Protein AF-X0WBF2-F1 (afdb_monomer_lite)

Sequence (104 aa):
MLLLEQELNIPVASGQRSLIEVFRDAVADRLPASEMPIRFVVTGTDASGHHCELAALSGIEELPGAAPESIFEFIPRKCERTDDFTAVLLVPTGIGAEIGGHAG

Foldseek 3Di:
DDKDKDKDFQADDPDPDDVLVSVVVRVVVPDPPQKAWDDKDFPDQDPRHTTMMTMIDGPCVPPPPDPPDHPSDDDDDPDDPPVDDDDDDDDQPDDPRDDPPDDD

Radius of gyration: 18.08 Å; chains: 1; bounding box: 43×47×40 Å

Structure (mmCIF, N/CA/C/O backbone):
data_AF-X0WBF2-F1
#
_entry.id   AF-X0WBF2-F1
#
loop_
_atom_site.group_PDB
_atom_site.id
_atom_site.type_symbol
_atom_site.label_atom_id
_atom_site.label_alt_id
_atom_site.label_comp_id
_atom_site.label_asym_id
_atom_site.label_entity_id
_atom_site.label_seq_id
_atom_site.pdbx_PDB_ins_code
_atom_site.Cartn_x
_atom_site.Cartn_y
_atom_site.Cartn_z
_atom_site.occupancy
_atom_site.B_iso_or_equiv
_atom_site.auth_seq_id
_atom_site.auth_comp_id
_atom_site.auth_asym_id
_atom_site.auth_atom_id
_atom_site.pdbx_PDB_model_num
ATOM 1 N N . MET A 1 1 ? 18.247 -9.242 -10.477 1.00 75.81 1 MET A N 1
ATOM 2 C CA . MET A 1 1 ? 16.992 -8.911 -9.773 1.00 75.81 1 MET A CA 1
ATOM 3 C C . MET A 1 1 ? 17.000 -9.522 -8.377 1.00 75.81 1 MET A C 1
ATOM 5 O O . MET A 1 1 ? 17.208 -10.727 -8.273 1.00 75.81 1 MET A O 1
ATOM 9 N N . LEU A 1 2 ? 16.823 -8.718 -7.327 1.00 84.94 2 LEU A N 1
ATOM 10 C CA . LEU A 1 2 ? 16.750 -9.181 -5.932 1.00 84.94 2 LEU A CA 1
ATOM 11 C C . LEU A 1 2 ? 15.490 -8.625 -5.260 1.00 84.94 2 LEU A C 1
ATOM 13 O O . LEU A 1 2 ? 15.045 -7.532 -5.605 1.00 84.94 2 LEU A O 1
ATOM 17 N N . LEU A 1 3 ? 14.941 -9.384 -4.310 1.00 88.00 3 LEU A N 1
ATOM 18 C CA . LEU A 1 3 ? 13.867 -8.939 -3.425 1.00 88.00 3 LEU A CA 1
ATOM 19 C C . LEU A 1 3 ? 14.476 -8.467 -2.104 1.00 88.00 3 LEU A C 1
ATOM 21 O O . LEU A 1 3 ? 15.260 -9.193 -1.492 1.00 88.00 3 LEU A O 1
ATOM 25 N N . LEU A 1 4 ? 14.109 -7.264 -1.681 1.00 90.12 4 LEU A N 1
ATOM 26 C CA . LEU A 1 4 ? 14.525 -6.647 -0.429 1.00 90.12 4 LEU A CA 1
ATOM 27 C C . LEU A 1 4 ? 13.290 -6.397 0.429 1.00 90.12 4 LEU A C 1
ATOM 29 O O . LEU A 1 4 ? 12.280 -5.921 -0.082 1.00 90.12 4 LEU A O 1
ATOM 33 N N . GLU A 1 5 ? 13.380 -6.689 1.723 1.00 92.88 5 GLU A N 1
ATOM 34 C CA . GLU A 1 5 ? 12.313 -6.427 2.690 1.00 92.88 5 GLU A CA 1
ATOM 35 C C . GLU A 1 5 ? 12.813 -5.476 3.777 1.00 92.88 5 GLU A C 1
ATOM 37 O O . GLU A 1 5 ? 13.955 -5.581 4.232 1.00 92.88 5 GLU A O 1
ATOM 42 N N . GLN A 1 6 ? 11.973 -4.514 4.153 1.00 92.19 6 GLN A N 1
ATOM 43 C CA . GLN A 1 6 ? 12.306 -3.453 5.099 1.00 92.19 6 GLN A CA 1
ATOM 44 C C . GLN A 1 6 ? 11.112 -3.136 6.001 1.00 92.19 6 GLN A C 1
ATOM 46 O O . GLN A 1 6 ? 9.973 -3.061 5.538 1.00 92.19 6 GLN A O 1
ATOM 51 N N . GLU A 1 7 ? 11.386 -2.883 7.277 1.00 94.50 7 GLU A N 1
ATOM 52 C CA . GLU A 1 7 ? 10.401 -2.373 8.232 1.00 94.50 7 GLU A CA 1
ATOM 53 C C . GLU A 1 7 ? 10.476 -0.846 8.307 1.00 94.50 7 GLU A C 1
ATOM 55 O O . GLU A 1 7 ? 11.554 -0.255 8.409 1.00 94.50 7 GLU A O 1
ATOM 60 N N . LEU A 1 8 ? 9.315 -0.197 8.263 1.00 93.19 8 LEU A N 1
ATOM 61 C CA . LEU A 1 8 ? 9.165 1.249 8.220 1.00 93.19 8 LEU A CA 1
ATOM 62 C C . LEU A 1 8 ? 8.156 1.705 9.268 1.00 93.19 8 LEU A C 1
ATOM 64 O O . LEU A 1 8 ? 7.039 1.203 9.321 1.00 93.19 8 LEU A O 1
ATOM 68 N N . ASN A 1 9 ? 8.507 2.751 10.012 1.00 94.19 9 ASN A N 1
ATOM 69 C CA . ASN A 1 9 ? 7.552 3.470 10.849 1.00 94.19 9 ASN A CA 1
ATOM 70 C C . ASN A 1 9 ? 7.180 4.793 10.182 1.00 94.19 9 ASN A C 1
ATOM 72 O O . ASN A 1 9 ? 8.044 5.636 9.904 1.00 94.19 9 ASN A O 1
ATOM 76 N N . ILE A 1 10 ? 5.891 4.961 9.893 1.00 93.75 10 ILE A N 1
ATOM 77 C CA . ILE A 1 10 ? 5.343 6.153 9.244 1.00 93.75 10 ILE A CA 1
ATOM 78 C C . ILE A 1 10 ? 4.429 6.861 10.248 1.00 93.75 10 ILE A C 1
ATOM 80 O O . ILE A 1 10 ? 3.433 6.273 10.669 1.00 93.75 10 ILE A O 1
ATOM 84 N N . PRO A 1 11 ? 4.729 8.110 10.646 1.00 91.62 11 PRO A N 1
ATOM 85 C CA . PRO A 1 11 ? 3.869 8.861 11.553 1.00 91.62 11 PRO A CA 1
ATOM 86 C C . PRO A 1 11 ? 2.441 8.983 11.015 1.00 91.62 11 PRO A C 1
ATOM 88 O O . PRO A 1 11 ? 2.237 9.118 9.807 1.00 91.62 11 PRO A O 1
ATOM 91 N N . VAL A 1 12 ? 1.450 8.991 11.910 1.00 86.44 12 VAL A N 1
ATOM 92 C CA . VAL A 1 12 ? 0.059 9.246 11.511 1.00 86.44 12 VAL A CA 1
ATOM 93 C C . VAL A 1 12 ? -0.026 10.649 10.913 1.00 86.44 12 VAL A C 1
ATOM 95 O O . VAL A 1 12 ? 0.352 11.633 11.554 1.00 86.44 12 VAL A O 1
ATOM 98 N N . ALA A 1 13 ? -0.515 10.747 9.677 1.00 79.69 13 ALA A N 1
ATOM 99 C CA . ALA A 1 13 ? -0.670 12.034 9.018 1.00 79.69 13 ALA A CA 1
ATOM 100 C C . ALA A 1 13 ? -1.663 12.921 9.781 1.00 79.69 13 ALA A C 1
ATOM 102 O O . ALA A 1 13 ? -2.759 12.492 10.143 1.00 79.69 13 ALA A O 1
ATOM 103 N N . SER A 1 14 ? -1.293 14.182 9.999 1.00 69.00 14 SER A N 1
ATOM 104 C CA . SER A 1 14 ? -2.195 15.189 10.547 1.00 69.00 14 SER A CA 1
ATOM 105 C C . SER A 1 14 ? -2.956 15.886 9.411 1.00 69.00 14 SER A C 1
ATOM 107 O O . SER A 1 14 ? -2.366 16.448 8.488 1.00 69.00 14 SER A O 1
ATOM 109 N N . GLY A 1 15 ? -4.291 15.850 9.466 1.00 73.88 15 GLY A N 1
ATOM 110 C CA . GLY A 1 15 ? -5.174 16.536 8.513 1.00 73.88 15 GLY A CA 1
ATOM 111 C C . GLY A 1 15 ? -5.846 15.628 7.474 1.00 73.88 15 GLY A C 1
ATOM 112 O O . GLY A 1 15 ? -5.794 14.407 7.555 1.00 73.88 15 GLY A O 1
ATOM 113 N N . GLN A 1 16 ? -6.527 16.243 6.501 1.00 74.00 16 GLN A N 1
ATOM 114 C CA . GLN A 1 16 ? -7.303 15.552 5.459 1.00 74.00 16 GLN A CA 1
ATOM 115 C C . GLN A 1 16 ? -6.435 15.215 4.234 1.00 74.00 16 GLN A C 1
ATOM 117 O O . GLN A 1 16 ? -6.657 15.749 3.150 1.00 74.00 16 GLN A O 1
ATOM 122 N N . ARG A 1 17 ? -5.413 14.369 4.397 1.00 81.31 17 ARG A N 1
ATOM 123 C CA . ARG A 1 17 ? -4.661 13.813 3.256 1.00 81.31 17 ARG A CA 1
ATOM 124 C C . ARG A 1 17 ? -5.026 12.355 3.028 1.00 81.31 17 ARG A C 1
ATOM 126 O O . ARG A 1 17 ? -5.364 11.644 3.972 1.00 81.31 17 ARG A O 1
ATOM 133 N N . SER A 1 18 ? -4.942 11.915 1.776 1.00 88.06 18 SER A N 1
ATOM 134 C CA . SER A 1 18 ? -5.128 10.507 1.443 1.00 88.06 18 SER A CA 1
ATOM 135 C C . SER A 1 18 ? -3.982 9.677 2.021 1.00 88.06 18 SER A C 1
ATOM 137 O O . SER A 1 18 ? -2.813 10.008 1.823 1.00 88.06 18 SER A O 1
ATOM 139 N N . LEU A 1 19 ? -4.299 8.579 2.712 1.00 89.38 19 LEU A N 1
ATOM 140 C CA . LEU A 1 19 ? -3.283 7.689 3.286 1.00 89.38 19 LEU A CA 1
ATOM 141 C C . LEU A 1 19 ? -2.354 7.110 2.211 1.00 89.38 19 LEU A C 1
ATOM 143 O O . LEU A 1 19 ? -1.161 6.969 2.456 1.00 89.38 19 LEU A O 1
ATOM 147 N N . ILE A 1 20 ? -2.872 6.834 1.008 1.00 90.50 20 ILE A N 1
ATOM 148 C CA . ILE A 1 20 ? -2.055 6.284 -0.082 1.00 90.50 20 ILE A CA 1
ATOM 149 C C . ILE A 1 20 ? -0.967 7.266 -0.531 1.00 90.50 20 ILE A C 1
ATOM 151 O O . ILE A 1 20 ? 0.147 6.850 -0.830 1.00 90.50 20 ILE A O 1
ATOM 155 N N . GLU A 1 21 ? -1.261 8.570 -0.516 1.00 90.56 21 GLU A N 1
ATOM 156 C CA . GLU A 1 21 ? -0.294 9.618 -0.854 1.00 90.56 21 GLU A CA 1
ATOM 157 C C . GLU A 1 21 ? 0.757 9.752 0.246 1.00 90.56 21 GLU A C 1
ATOM 159 O O . GLU A 1 21 ? 1.945 9.808 -0.046 1.00 90.56 21 GLU A O 1
ATOM 164 N N . VAL A 1 22 ? 0.328 9.720 1.512 1.00 92.81 22 VAL A N 1
ATOM 165 C CA . VAL A 1 22 ? 1.232 9.751 2.671 1.00 92.81 22 VAL A CA 1
ATOM 166 C C . VAL A 1 22 ? 2.222 8.587 2.621 1.00 92.81 22 VAL A C 1
ATOM 168 O O . VAL A 1 22 ? 3.417 8.789 2.823 1.00 92.81 22 VAL A O 1
ATOM 171 N N . PHE A 1 23 ? 1.744 7.373 2.337 1.00 93.38 23 PHE A N 1
ATOM 172 C CA . PHE A 1 23 ? 2.606 6.197 2.240 1.00 93.38 23 PHE A CA 1
ATOM 173 C C . PHE A 1 23 ? 3.521 6.250 1.023 1.00 93.38 23 PHE A C 1
ATOM 175 O O . PHE A 1 23 ? 4.703 5.939 1.153 1.00 93.38 23 PHE A O 1
ATOM 182 N N . ARG A 1 24 ? 3.014 6.699 -0.131 1.00 92.88 24 ARG A N 1
ATOM 183 C CA . ARG A 1 24 ? 3.824 6.888 -1.338 1.00 92.88 24 ARG A CA 1
ATOM 184 C C . ARG A 1 24 ? 5.010 7.804 -1.069 1.00 92.88 24 ARG A C 1
ATOM 186 O O . ARG A 1 24 ? 6.136 7.430 -1.374 1.00 92.88 24 ARG A O 1
ATOM 193 N N . ASP A 1 25 ? 4.752 8.972 -0.490 1.00 91.69 25 ASP A N 1
ATOM 194 C CA . ASP A 1 25 ? 5.782 9.976 -0.233 1.00 91.69 25 ASP A CA 1
ATOM 195 C C . ASP A 1 25 ? 6.797 9.438 0.798 1.00 91.69 25 ASP A C 1
ATOM 197 O O . ASP A 1 25 ? 8.005 9.480 0.577 1.00 91.69 25 ASP A O 1
ATOM 201 N N . ALA A 1 26 ? 6.314 8.799 1.870 1.00 93.00 26 ALA A N 1
ATOM 202 C CA . ALA A 1 26 ? 7.163 8.199 2.900 1.00 93.00 26 ALA A CA 1
ATOM 203 C C . ALA A 1 26 ? 8.030 7.023 2.408 1.00 93.00 26 ALA A C 1
ATOM 205 O O . ALA A 1 26 ? 9.077 6.749 3.005 1.00 93.00 26 ALA A O 1
ATOM 206 N N . VAL A 1 27 ? 7.587 6.300 1.376 1.00 93.38 27 VAL A N 1
ATOM 207 C CA . VAL A 1 27 ? 8.369 5.245 0.716 1.00 93.38 27 VAL A CA 1
ATOM 208 C C . VAL A 1 27 ? 9.345 5.848 -0.290 1.00 93.38 27 VAL A C 1
ATOM 210 O O . VAL A 1 27 ? 10.499 5.430 -0.312 1.00 93.38 27 VAL A O 1
ATOM 213 N N . ALA A 1 28 ? 8.935 6.856 -1.062 1.00 90.50 28 ALA A N 1
ATOM 214 C CA . ALA A 1 28 ? 9.803 7.548 -2.015 1.00 90.50 28 ALA A CA 1
ATOM 215 C C . ALA A 1 28 ? 11.018 8.205 -1.336 1.00 90.50 28 ALA A C 1
ATOM 217 O O . ALA A 1 28 ? 12.111 8.189 -1.892 1.00 90.50 28 ALA A O 1
ATOM 218 N N . ASP A 1 29 ? 10.853 8.708 -0.109 1.00 90.38 29 ASP A N 1
ATOM 219 C CA . ASP A 1 29 ? 11.948 9.278 0.687 1.00 90.38 29 ASP A CA 1
ATOM 220 C C . ASP A 1 29 ? 12.980 8.236 1.160 1.00 90.38 29 ASP A C 1
ATOM 222 O O . ASP A 1 29 ? 14.090 8.591 1.559 1.00 90.38 29 ASP A O 1
ATOM 226 N N . ARG A 1 30 ? 12.619 6.947 1.166 1.00 89.44 30 ARG A N 1
ATOM 227 C CA . ARG A 1 30 ? 13.447 5.860 1.716 1.00 89.44 30 ARG A CA 1
ATOM 228 C C . ARG A 1 30 ? 14.019 4.934 0.657 1.00 89.44 30 ARG A C 1
ATOM 230 O O . ARG A 1 30 ? 15.089 4.368 0.871 1.00 89.44 30 ARG A O 1
ATOM 237 N N . LEU A 1 31 ? 13.304 4.760 -0.448 1.00 88.12 31 LEU A N 1
ATOM 238 C CA . LEU A 1 31 ? 13.671 3.823 -1.494 1.00 88.12 31 LEU A CA 1
ATOM 239 C C . LEU A 1 31 ? 14.545 4.510 -2.555 1.00 88.12 31 LEU A C 1
ATOM 241 O O . LEU A 1 31 ? 14.161 5.563 -3.069 1.00 88.12 31 LEU A O 1
ATOM 245 N N . PRO A 1 32 ? 15.705 3.938 -2.924 1.00 86.69 32 PRO A N 1
ATOM 246 C CA . PRO A 1 32 ? 16.482 4.425 -4.056 1.00 86.69 32 PRO A CA 1
ATOM 247 C C . PRO A 1 32 ? 15.663 4.403 -5.351 1.00 86.69 32 PRO A C 1
ATOM 249 O O . PRO A 1 32 ? 14.858 3.504 -5.566 1.00 86.69 32 PRO A O 1
ATOM 252 N N . ALA A 1 33 ? 15.939 5.326 -6.275 1.00 80.94 33 ALA A N 1
ATOM 253 C CA . ALA A 1 33 ? 15.263 5.359 -7.579 1.00 80.94 33 ALA A CA 1
ATOM 254 C C . ALA A 1 33 ? 15.495 4.095 -8.438 1.00 80.94 33 ALA A C 1
ATOM 256 O O . ALA A 1 33 ? 14.731 3.835 -9.363 1.00 80.94 33 ALA A O 1
ATOM 257 N N . SER A 1 34 ? 16.539 3.319 -8.133 1.00 83.44 34 SER A N 1
ATOM 258 C CA . SER A 1 34 ? 16.867 2.034 -8.767 1.00 83.44 34 SER A CA 1
ATOM 259 C C . SER A 1 34 ? 16.052 0.850 -8.222 1.00 83.44 34 SER A C 1
ATOM 261 O O . SER A 1 34 ? 16.211 -0.286 -8.680 1.00 83.44 34 SER A O 1
ATOM 263 N N . GLU A 1 35 ? 15.225 1.085 -7.201 1.00 87.88 35 GLU A N 1
ATOM 264 C CA . GLU A 1 35 ? 14.387 0.090 -6.540 1.00 87.88 35 GLU A CA 1
ATOM 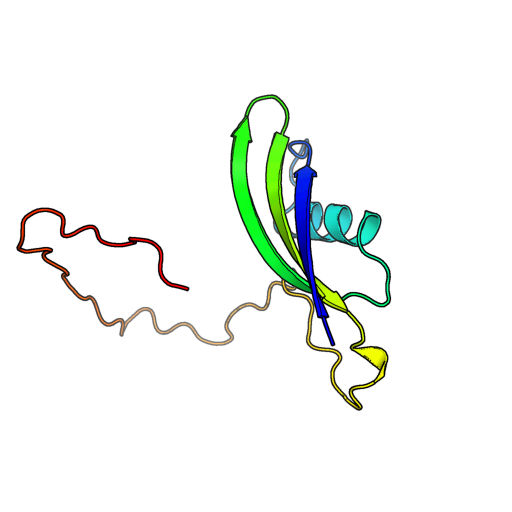265 C C . GLU A 1 35 ? 12.906 0.419 -6.730 1.00 87.88 35 GLU A C 1
ATOM 267 O O . GLU A 1 35 ? 12.495 1.578 -6.745 1.00 87.88 35 GLU A O 1
ATOM 272 N N . MET A 1 36 ? 12.080 -0.617 -6.854 1.00 88.06 36 MET A N 1
ATOM 273 C CA . MET A 1 36 ? 10.643 -0.462 -7.063 1.00 88.06 36 MET A CA 1
ATOM 274 C C . MET A 1 36 ? 9.857 -1.165 -5.967 1.00 88.06 36 MET A C 1
ATOM 276 O O . MET A 1 36 ? 10.064 -2.362 -5.751 1.00 88.06 36 MET A O 1
ATOM 280 N N . PRO A 1 37 ? 8.918 -0.476 -5.307 1.00 91.75 37 PRO A N 1
ATOM 281 C CA . PRO A 1 37 ? 8.067 -1.101 -4.311 1.00 91.75 37 PRO A CA 1
ATOM 282 C C . PRO A 1 37 ? 7.096 -2.072 -4.996 1.00 91.75 37 PRO A C 1
ATOM 284 O O . PRO A 1 37 ? 6.425 -1.705 -5.959 1.00 91.75 37 PRO A O 1
ATOM 287 N N . ILE A 1 38 ? 7.004 -3.302 -4.490 1.00 91.38 38 ILE A N 1
ATOM 288 C CA . ILE A 1 38 ? 6.105 -4.341 -5.024 1.00 91.38 38 ILE A CA 1
ATOM 289 C C . ILE A 1 38 ? 5.080 -4.840 -3.999 1.00 91.38 38 ILE A C 1
ATOM 291 O O . ILE A 1 38 ? 4.061 -5.412 -4.379 1.00 91.38 38 ILE A O 1
ATOM 295 N N . ARG A 1 39 ? 5.322 -4.614 -2.702 1.00 93.19 39 ARG A N 1
ATOM 296 C CA . ARG A 1 39 ? 4.379 -4.918 -1.619 1.00 93.19 39 ARG A CA 1
ATOM 297 C C . ARG A 1 39 ? 4.539 -3.893 -0.511 1.00 93.19 39 ARG A C 1
ATOM 299 O O . ARG A 1 39 ? 5.656 -3.618 -0.093 1.00 93.19 39 ARG A O 1
ATOM 306 N N . PHE A 1 40 ? 3.423 -3.388 -0.008 1.00 95.06 40 PHE A N 1
ATOM 307 C CA . PHE A 1 40 ? 3.381 -2.535 1.171 1.00 95.06 40 PHE A CA 1
ATOM 308 C C . PHE A 1 40 ? 2.268 -3.025 2.091 1.00 95.06 40 PHE A C 1
ATOM 310 O O . PHE A 1 40 ? 1.147 -3.255 1.637 1.00 95.06 40 PHE A O 1
ATOM 317 N N . VAL A 1 41 ? 2.578 -3.209 3.371 1.00 95.56 41 VAL A N 1
ATOM 318 C CA . VAL A 1 41 ? 1.636 -3.715 4.374 1.00 95.56 41 VAL A CA 1
ATOM 319 C C . VAL A 1 41 ? 1.708 -2.829 5.601 1.00 95.56 41 VAL A C 1
ATOM 321 O O . VAL A 1 41 ? 2.797 -2.561 6.085 1.00 95.56 41 VAL A O 1
ATOM 324 N N . VAL A 1 42 ? 0.557 -2.417 6.131 1.00 95.12 42 VAL A N 1
ATOM 325 C CA . VAL A 1 42 ? 0.462 -1.852 7.483 1.00 95.12 42 VAL A CA 1
ATOM 326 C C . VAL A 1 42 ? 0.161 -3.007 8.433 1.00 95.12 42 VAL A C 1
ATOM 328 O O . VAL A 1 42 ? -0.920 -3.589 8.371 1.00 95.12 42 VAL A O 1
ATOM 331 N N . THR A 1 43 ? 1.120 -3.366 9.278 1.00 95.19 43 THR A N 1
ATOM 332 C CA . THR A 1 43 ? 1.021 -4.500 10.212 1.00 95.19 43 THR A CA 1
ATOM 333 C C . THR A 1 43 ? 0.427 -4.095 11.557 1.00 95.19 43 THR A C 1
ATOM 335 O O . THR A 1 43 ? -0.134 -4.925 12.270 1.00 95.19 43 THR A O 1
ATOM 338 N N . GLY A 1 44 ? 0.488 -2.806 11.893 1.00 94.31 44 GLY A N 1
ATOM 339 C CA . GLY A 1 44 ? -0.085 -2.263 13.117 1.00 94.31 44 GLY A CA 1
ATOM 340 C C . GLY A 1 44 ? -0.205 -0.747 13.080 1.00 94.31 44 GLY A C 1
ATOM 341 O O . GLY A 1 44 ? 0.357 -0.063 12.225 1.00 94.31 44 GLY A O 1
ATOM 342 N N . THR A 1 45 ? -0.969 -0.189 14.013 1.00 94.50 45 THR A N 1
ATOM 343 C CA . THR A 1 45 ? -1.052 1.260 14.215 1.00 94.50 45 THR A CA 1
ATOM 344 C C . THR A 1 45 ? -1.178 1.549 15.700 1.00 94.50 45 THR A C 1
ATOM 346 O O . THR A 1 45 ? -2.042 0.983 16.368 1.00 94.50 45 THR A O 1
ATOM 349 N N . ASP A 1 46 ? -0.320 2.426 16.209 1.00 93.50 46 ASP A N 1
ATOM 350 C CA . ASP A 1 46 ? -0.333 2.863 17.601 1.00 93.50 46 ASP A CA 1
ATOM 351 C C . ASP A 1 46 ? 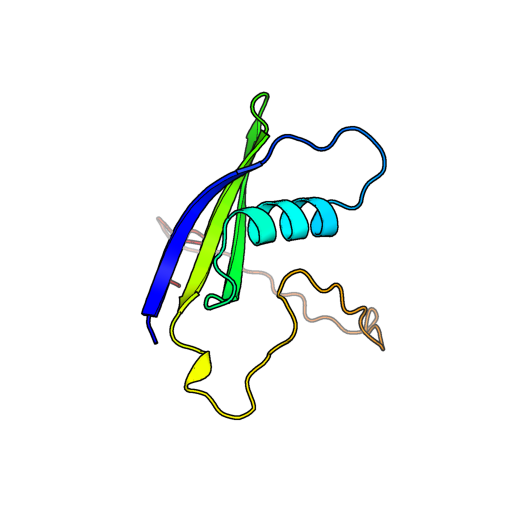0.037 4.352 17.735 1.00 93.50 46 ASP A C 1
ATOM 353 O O . ASP A 1 46 ? 0.017 5.110 16.764 1.00 93.50 46 ASP A O 1
ATOM 357 N N . ALA A 1 47 ? 0.346 4.790 18.959 1.00 91.19 47 ALA A N 1
ATOM 358 C CA . ALA A 1 47 ? 0.707 6.175 19.256 1.00 91.19 47 ALA A CA 1
ATOM 359 C C . ALA A 1 47 ? 1.986 6.663 18.542 1.00 91.19 47 ALA A C 1
ATOM 361 O O . ALA A 1 47 ? 2.182 7.870 18.418 1.00 91.19 47 ALA A O 1
ATOM 362 N N . SER A 1 48 ? 2.856 5.754 18.094 1.00 89.12 48 SER A N 1
ATOM 363 C CA . SER A 1 48 ? 4.090 6.062 17.366 1.00 89.12 48 SER A CA 1
ATOM 364 C C . SER A 1 48 ? 3.895 6.170 15.850 1.00 89.12 48 SER A C 1
ATOM 366 O O . SER A 1 48 ? 4.727 6.778 15.176 1.00 89.12 48 SER A O 1
ATOM 368 N N . GLY A 1 49 ? 2.786 5.651 15.313 1.00 93.44 49 GLY A N 1
ATOM 369 C CA . GLY A 1 49 ? 2.494 5.686 13.884 1.00 93.44 49 GLY A CA 1
ATOM 370 C C . GLY A 1 49 ? 1.966 4.369 13.330 1.00 93.44 49 GLY A C 1
ATOM 371 O O . GLY A 1 49 ? 1.465 3.507 14.053 1.00 93.44 49 GLY A O 1
ATOM 372 N N . HIS A 1 50 ? 2.077 4.244 12.012 1.00 95.25 50 HIS A N 1
ATOM 373 C CA . HIS A 1 50 ? 1.860 3.017 11.265 1.00 95.25 50 HIS A CA 1
ATOM 374 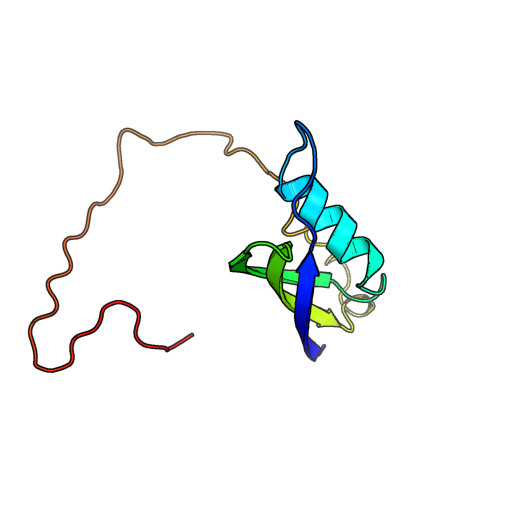C C . HIS A 1 50 ? 3.157 2.213 11.209 1.00 95.25 50 HIS A C 1
ATOM 376 O O . HIS A 1 50 ? 4.168 2.696 10.687 1.00 95.25 50 HIS A O 1
ATOM 382 N N . HIS A 1 51 ? 3.090 0.978 11.696 1.00 96.44 51 HIS A N 1
ATOM 383 C CA . HIS A 1 51 ? 4.134 -0.028 11.519 1.00 96.44 51 HIS A CA 1
ATOM 384 C C . HIS A 1 51 ? 3.913 -0.679 10.167 1.00 96.44 51 HIS A C 1
ATOM 386 O O . HIS A 1 51 ? 2.825 -1.201 9.906 1.00 96.44 51 HIS A O 1
ATOM 392 N N . CYS A 1 52 ? 4.901 -0.582 9.288 1.00 96.12 52 CYS A N 1
ATOM 393 C CA . CYS A 1 52 ? 4.764 -1.001 7.906 1.00 96.12 52 CYS A CA 1
ATOM 394 C C . CYS A 1 52 ? 5.888 -1.948 7.497 1.00 96.12 52 CYS A C 1
ATOM 396 O O . CYS A 1 52 ? 7.038 -1.772 7.887 1.00 96.12 52 CYS A O 1
ATOM 398 N N . GLU A 1 53 ? 5.561 -2.900 6.637 1.00 96.50 53 GLU A N 1
ATOM 399 C CA . GLU A 1 53 ? 6.530 -3.702 5.899 1.00 96.50 53 GLU A CA 1
ATOM 400 C C . GLU A 1 53 ? 6.510 -3.285 4.433 1.00 96.50 53 GLU A C 1
ATOM 402 O O . GLU A 1 53 ? 5.444 -3.151 3.820 1.00 96.50 53 GLU A O 1
ATOM 407 N N . LEU A 1 54 ? 7.695 -3.119 3.858 1.00 95.56 54 LEU A N 1
ATOM 408 C CA . LEU A 1 54 ? 7.896 -2.825 2.451 1.00 95.56 54 LEU A CA 1
ATOM 409 C C . LEU A 1 54 ? 8.733 -3.932 1.818 1.00 95.56 54 LEU A C 1
ATOM 411 O O . LEU A 1 54 ? 9.819 -4.235 2.304 1.00 95.56 54 LEU A O 1
ATOM 415 N N . ALA A 1 55 ? 8.258 -4.478 0.701 1.00 93.94 55 ALA A N 1
ATOM 416 C CA . ALA A 1 55 ? 9.077 -5.289 -0.184 1.00 93.94 55 ALA A CA 1
ATOM 417 C C . ALA A 1 55 ? 9.363 -4.517 -1.474 1.00 93.94 55 ALA A C 1
ATOM 419 O O . ALA A 1 55 ? 8.441 -3.999 -2.118 1.00 93.94 55 ALA A O 1
ATOM 420 N N . ALA A 1 56 ? 10.635 -4.463 -1.853 1.00 92.00 56 ALA A N 1
ATOM 421 C CA . ALA A 1 56 ? 11.124 -3.767 -3.027 1.00 92.00 56 ALA A CA 1
ATOM 422 C C . ALA A 1 56 ? 11.972 -4.681 -3.908 1.00 92.00 56 ALA A C 1
ATOM 424 O O . ALA A 1 56 ? 12.676 -5.576 -3.442 1.00 92.00 56 ALA A O 1
ATOM 425 N N . LEU A 1 57 ? 11.889 -4.442 -5.206 1.00 90.44 57 LEU A N 1
ATOM 426 C CA . LEU A 1 57 ? 12.638 -5.149 -6.224 1.00 90.44 57 LEU A CA 1
ATOM 427 C C . LEU A 1 57 ? 13.811 -4.272 -6.670 1.00 90.44 57 LEU A C 1
ATOM 429 O O . LEU A 1 57 ? 13.620 -3.086 -6.927 1.00 90.44 57 LEU A O 1
ATOM 433 N N . SER A 1 58 ? 15.009 -4.840 -6.786 1.00 87.94 58 SER A N 1
ATOM 434 C CA . SER A 1 58 ? 16.199 -4.138 -7.290 1.00 87.94 58 SER A CA 1
ATOM 435 C C . SER A 1 58 ? 16.726 -4.753 -8.589 1.00 87.94 58 SER A C 1
ATOM 437 O O . SER A 1 58 ? 16.476 -5.928 -8.888 1.00 87.94 58 SER A O 1
ATOM 439 N N . GLY A 1 59 ? 17.469 -3.964 -9.376 1.00 80.00 59 GLY A N 1
ATOM 440 C CA . GLY A 1 59 ? 18.035 -4.391 -10.664 1.00 80.00 59 GLY A CA 1
ATOM 441 C C . GLY A 1 59 ? 17.003 -4.454 -11.795 1.00 80.00 59 GLY A C 1
ATOM 442 O O . GLY A 1 59 ? 17.033 -5.372 -12.609 1.00 80.00 59 GLY A O 1
ATOM 443 N N . ILE A 1 60 ? 16.052 -3.515 -11.800 1.00 75.00 60 ILE A N 1
ATOM 444 C CA . ILE A 1 60 ? 14.946 -3.432 -12.774 1.00 75.00 60 ILE A CA 1
ATOM 445 C C . ILE A 1 60 ? 15.364 -2.644 -14.018 1.00 75.00 60 ILE A C 1
ATOM 447 O O . ILE A 1 60 ? 14.797 -2.824 -15.088 1.00 75.00 60 ILE A O 1
ATOM 451 N N . GLU A 1 61 ? 16.412 -1.828 -13.908 1.00 72.38 61 GLU A N 1
ATOM 452 C CA . GLU A 1 61 ? 17.015 -1.071 -15.015 1.00 72.38 61 GLU A CA 1
ATOM 453 C C . GLU A 1 61 ? 17.471 -1.987 -16.169 1.00 72.38 61 GLU A C 1
ATOM 455 O O . GLU A 1 61 ? 17.591 -1.548 -17.311 1.00 72.38 61 GLU A O 1
ATOM 460 N N . GLU A 1 62 ? 17.686 -3.275 -15.882 1.00 68.50 62 GLU A N 1
ATOM 461 C CA . GLU A 1 62 ? 18.047 -4.317 -16.846 1.00 68.50 62 GLU A CA 1
ATOM 462 C C . GLU A 1 62 ? 16.840 -4.889 -17.618 1.00 68.50 62 GLU A C 1
ATOM 464 O O . GLU A 1 62 ? 17.033 -5.636 -18.579 1.00 68.50 62 GLU A O 1
ATOM 469 N N . LEU A 1 63 ? 15.598 -4.553 -17.235 1.00 65.50 63 LEU A N 1
ATOM 470 C CA . LEU A 1 63 ? 14.379 -4.983 -17.924 1.00 65.50 63 LEU A CA 1
ATOM 471 C C . LEU A 1 63 ? 13.892 -3.919 -18.927 1.00 65.50 63 LEU A C 1
ATOM 473 O O . LEU A 1 63 ? 13.256 -2.934 -18.539 1.00 65.50 63 LEU A O 1
ATOM 477 N N . PRO A 1 64 ? 14.102 -4.115 -20.243 1.00 57.97 64 PRO A N 1
ATOM 478 C CA . PRO A 1 64 ? 13.567 -3.206 -21.249 1.00 57.97 64 PRO A CA 1
ATOM 479 C C . PRO A 1 64 ? 12.030 -3.199 -21.225 1.00 57.97 64 PRO A C 1
ATOM 481 O O . PRO A 1 64 ? 11.387 -4.228 -21.421 1.00 57.97 64 PRO A O 1
ATOM 484 N N . GLY A 1 65 ? 11.442 -2.017 -21.013 1.00 63.44 65 GLY A N 1
ATOM 485 C CA . GLY A 1 65 ? 9.993 -1.788 -21.078 1.00 63.44 65 GLY A CA 1
ATOM 486 C C . GLY A 1 65 ? 9.216 -2.010 -19.774 1.00 63.44 65 GLY A C 1
ATOM 487 O O . GLY A 1 65 ? 8.000 -1.841 -19.777 1.00 63.44 65 GLY A O 1
ATOM 488 N N . ALA A 1 66 ? 9.882 -2.348 -18.665 1.00 56.50 66 ALA A N 1
ATOM 489 C CA . ALA A 1 66 ? 9.236 -2.560 -17.371 1.00 56.50 66 ALA A CA 1
ATOM 490 C C . ALA A 1 66 ? 9.391 -1.332 -16.461 1.00 56.50 66 ALA A C 1
ATOM 492 O O . ALA A 1 66 ? 10.204 -1.322 -15.544 1.00 56.50 66 ALA A O 1
ATOM 493 N N . ALA A 1 67 ? 8.580 -0.304 -16.690 1.00 59.34 67 ALA A N 1
ATOM 494 C CA . ALA A 1 67 ? 8.231 0.636 -15.628 1.00 59.34 67 ALA A CA 1
ATOM 495 C C . ALA A 1 67 ? 6.763 0.380 -15.272 1.00 59.34 67 ALA A C 1
ATOM 497 O O . ALA A 1 67 ? 5.890 1.073 -15.795 1.00 59.34 67 ALA A O 1
ATOM 498 N N . PRO A 1 68 ? 6.447 -0.681 -14.505 1.00 63.84 68 PRO A N 1
ATOM 499 C CA . PRO A 1 68 ? 5.083 -0.863 -14.045 1.00 63.84 68 PRO A CA 1
ATOM 500 C C . PRO A 1 68 ? 4.698 0.326 -13.156 1.00 63.84 68 PRO A C 1
ATOM 502 O O . PRO A 1 68 ? 5.532 0.894 -12.447 1.00 63.84 68 PRO A O 1
ATOM 505 N N . GLU A 1 69 ? 3.433 0.723 -13.247 1.00 74.12 69 GLU A N 1
ATOM 506 C CA . GLU A 1 69 ? 2.851 1.780 -12.421 1.00 74.12 69 GLU A CA 1
ATOM 507 C C . GLU A 1 69 ? 3.069 1.463 -10.930 1.00 74.12 69 GLU A C 1
ATOM 509 O O . GLU A 1 69 ? 3.106 0.299 -10.516 1.00 74.12 69 GLU A O 1
ATOM 514 N N . SER A 1 70 ? 3.278 2.501 -10.117 1.00 81.44 70 SER A N 1
ATOM 515 C CA . SER A 1 70 ? 3.575 2.330 -8.692 1.00 81.44 70 SER A CA 1
ATOM 516 C C . SER A 1 70 ? 2.425 1.611 -7.983 1.00 81.44 70 SER A C 1
ATOM 518 O O . SER A 1 70 ? 1.262 1.917 -8.228 1.00 81.44 70 SER A O 1
ATOM 520 N N . ILE A 1 71 ? 2.721 0.746 -7.006 1.00 89.81 71 ILE A N 1
ATOM 521 C CA . ILE A 1 71 ? 1.685 0.118 -6.160 1.00 89.81 71 ILE A CA 1
ATOM 522 C C . ILE A 1 71 ? 0.848 1.132 -5.358 1.00 89.81 71 ILE A C 1
ATOM 524 O O . ILE A 1 71 ? -0.196 0.779 -4.813 1.00 89.81 71 ILE A O 1
ATOM 528 N N . PHE A 1 72 ? 1.307 2.384 -5.268 1.00 91.12 72 PHE A N 1
ATOM 529 C CA . PHE A 1 72 ? 0.583 3.486 -4.634 1.00 91.12 72 PHE A CA 1
ATOM 530 C C . PHE A 1 72 ? -0.281 4.291 -5.612 1.00 91.12 72 PHE A C 1
ATOM 532 O O . PHE A 1 72 ? -0.935 5.256 -5.209 1.00 91.12 72 PHE A O 1
ATOM 539 N N . GLU A 1 73 ? -0.284 3.940 -6.897 1.00 87.69 73 GLU A N 1
ATOM 540 C CA . GLU A 1 73 ? -1.166 4.557 -7.875 1.00 87.69 73 GLU A CA 1
ATOM 541 C C . GLU A 1 73 ? -2.581 3.992 -7.725 1.00 87.69 73 GLU A C 1
ATOM 543 O O . GLU A 1 73 ? -2.853 2.814 -7.961 1.00 87.69 73 GLU A O 1
ATOM 548 N N . PHE A 1 74 ? -3.510 4.846 -7.294 1.00 82.88 74 PHE A N 1
ATOM 549 C CA . PHE A 1 74 ? -4.911 4.464 -7.207 1.00 82.88 74 PHE A CA 1
ATOM 550 C C . PHE A 1 74 ? -5.558 4.525 -8.590 1.00 82.88 74 PHE A C 1
ATOM 552 O O . PHE A 1 74 ? -5.901 5.599 -9.085 1.00 82.88 74 PHE A O 1
ATOM 559 N N . ILE A 1 75 ? -5.772 3.355 -9.185 1.00 83.12 75 ILE A N 1
ATOM 560 C CA . ILE A 1 75 ? -6.438 3.218 -10.478 1.00 83.12 75 ILE A CA 1
ATOM 561 C C . ILE A 1 75 ? -7.891 2.801 -10.223 1.00 83.12 75 ILE A C 1
ATOM 563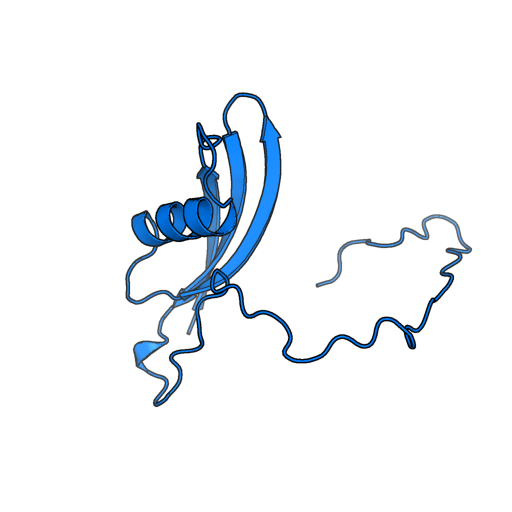 O O . ILE A 1 75 ? -8.153 1.632 -9.910 1.00 83.12 75 ILE A O 1
ATOM 567 N N . PRO A 1 76 ? -8.869 3.720 -10.335 1.00 78.75 76 PRO A N 1
ATOM 568 C CA . PRO A 1 76 ? -10.266 3.358 -10.170 1.00 78.75 76 PRO A CA 1
ATOM 569 C C . PRO A 1 76 ? -10.676 2.365 -11.260 1.00 78.75 76 PRO A C 1
ATOM 571 O O . PRO A 1 76 ? -10.329 2.508 -12.438 1.00 78.75 76 PRO A O 1
ATOM 574 N N . ARG A 1 77 ? -11.452 1.347 -10.879 1.00 78.62 77 ARG A N 1
ATOM 575 C CA . ARG A 1 77 ? -12.009 0.407 -11.855 1.00 78.62 77 ARG A CA 1
ATOM 576 C C . ARG A 1 77 ? -12.939 1.164 -12.803 1.00 78.62 77 ARG A C 1
ATOM 578 O O . ARG A 1 77 ? -13.814 1.901 -12.364 1.00 78.62 77 ARG A O 1
ATOM 585 N N . LYS A 1 78 ? -12.773 0.945 -14.109 1.00 82.75 78 LYS A N 1
ATOM 586 C CA . LYS A 1 78 ? -13.605 1.580 -15.151 1.00 82.75 78 LYS A CA 1
ATOM 587 C C . LYS A 1 78 ? -15.050 1.072 -15.166 1.00 82.75 78 LYS A C 1
ATOM 589 O O . LYS A 1 78 ? -15.924 1.735 -15.707 1.00 82.75 78 LYS A O 1
ATOM 594 N N . CYS A 1 79 ? -15.282 -0.113 -14.613 1.00 80.69 79 CYS A N 1
ATOM 595 C CA . CYS A 1 79 ? -16.595 -0.716 -14.449 1.00 80.69 79 CYS A CA 1
ATOM 596 C C . CYS A 1 79 ? -16.669 -1.385 -13.075 1.00 80.69 79 CYS A C 1
ATOM 598 O O . CYS A 1 79 ? -15.681 -1.944 -12.590 1.00 80.69 79 CYS A O 1
ATOM 600 N N . GLU A 1 80 ? -17.838 -1.322 -12.455 1.00 68.94 80 GLU A N 1
ATOM 601 C CA . GLU A 1 80 ? -18.166 -2.103 -11.270 1.00 68.94 80 GLU A CA 1
ATOM 602 C C . GLU A 1 80 ? -19.136 -3.216 -11.676 1.00 68.94 80 GLU A C 1
ATOM 604 O O . GLU A 1 80 ? -20.022 -2.996 -12.497 1.00 68.94 80 GLU A O 1
ATOM 609 N N . ARG A 1 81 ? -18.938 -4.423 -11.139 1.00 67.56 81 ARG A N 1
ATOM 610 C CA . ARG A 1 81 ? -19.882 -5.540 -11.272 1.00 67.56 81 ARG A CA 1
ATOM 611 C C . ARG A 1 81 ? -20.351 -5.915 -9.872 1.00 67.56 81 ARG A C 1
ATOM 613 O O . ARG A 1 81 ? -19.865 -6.872 -9.275 1.00 67.56 81 ARG A O 1
ATOM 620 N N . THR A 1 82 ? -21.159 -5.035 -9.291 1.00 71.56 82 THR A N 1
ATOM 621 C CA . THR A 1 82 ? -21.681 -5.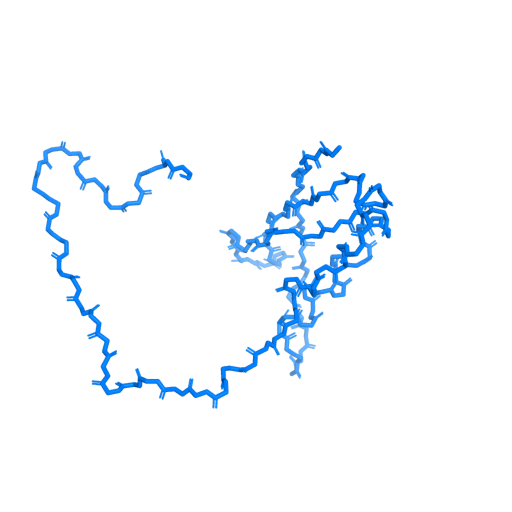145 -7.915 1.00 71.56 82 THR A CA 1
ATOM 622 C C . THR A 1 82 ? -22.873 -6.096 -7.815 1.00 71.56 82 THR A C 1
ATOM 624 O O . THR A 1 82 ? -23.233 -6.531 -6.725 1.00 71.56 82 THR A O 1
ATOM 627 N N . ASP A 1 83 ? -23.450 -6.436 -8.959 1.00 76.62 83 ASP A N 1
ATOM 628 C CA . ASP A 1 83 ? -24.571 -7.338 -9.179 1.00 76.62 83 ASP A CA 1
ATOM 629 C C . ASP A 1 83 ? -24.166 -8.822 -9.214 1.00 76.62 83 ASP A C 1
ATOM 631 O O . ASP A 1 83 ? -24.953 -9.664 -8.792 1.00 76.62 83 ASP A O 1
ATOM 635 N N . ASP A 1 84 ? -22.927 -9.140 -9.610 1.00 71.25 84 ASP A N 1
ATOM 636 C CA . ASP A 1 84 ? -22.436 -10.521 -9.731 1.00 71.25 84 ASP A CA 1
ATOM 637 C C . ASP A 1 84 ? -21.103 -10.735 -8.989 1.00 71.25 84 ASP A C 1
ATOM 639 O O . ASP A 1 84 ? -20.013 -10.604 -9.571 1.00 71.25 84 ASP A O 1
ATOM 643 N N . PHE A 1 85 ? -21.174 -11.156 -7.723 1.00 74.25 85 PHE A N 1
ATOM 644 C CA . PHE A 1 85 ? -20.027 -11.655 -6.955 1.00 74.25 85 PHE A CA 1
ATOM 645 C C . PHE A 1 85 ? -20.251 -13.098 -6.486 1.00 74.25 85 PHE A C 1
ATOM 647 O O . PHE A 1 85 ? -21.362 -13.505 -6.151 1.00 74.25 85 PHE A O 1
ATOM 654 N N . THR A 1 86 ? -19.180 -13.892 -6.441 1.00 77.81 86 THR A N 1
ATOM 655 C CA . THR A 1 86 ? -19.232 -15.248 -5.885 1.00 77.81 86 THR A CA 1
ATOM 656 C C . THR A 1 86 ? -18.947 -15.183 -4.390 1.00 77.81 86 THR A C 1
ATOM 658 O O . THR A 1 86 ? -17.815 -14.933 -3.981 1.00 77.81 86 THR A O 1
ATOM 661 N N . ALA A 1 87 ? -19.969 -15.414 -3.569 1.00 80.06 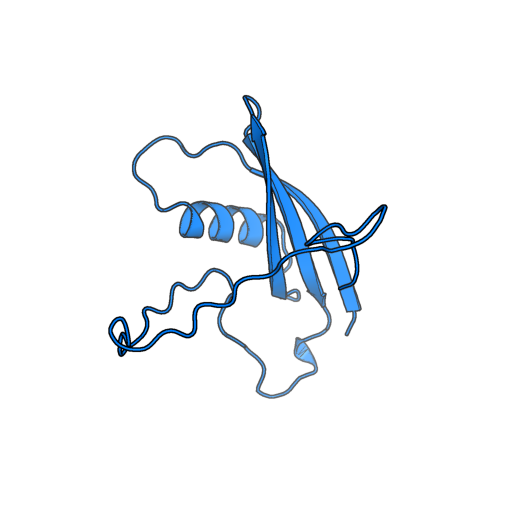87 ALA A N 1
ATOM 662 C CA . ALA A 1 87 ? -19.796 -15.649 -2.142 1.00 80.06 87 ALA A CA 1
ATOM 663 C C . ALA A 1 87 ? -19.420 -17.118 -1.903 1.00 80.06 87 ALA A C 1
ATOM 665 O O . ALA A 1 87 ? -20.097 -18.020 -2.396 1.00 80.06 87 ALA A O 1
ATOM 666 N N . VAL A 1 88 ? -18.363 -17.368 -1.128 1.00 79.56 88 VAL A N 1
ATOM 667 C CA . VAL A 1 88 ? -17.968 -18.720 -0.710 1.00 79.56 88 VAL A CA 1
ATOM 668 C C . VAL A 1 88 ? -18.028 -18.797 0.812 1.00 79.56 88 VAL A C 1
ATOM 670 O O . VAL A 1 88 ? -17.462 -17.951 1.500 1.00 79.56 88 VAL A O 1
ATOM 673 N N . LEU A 1 89 ? -18.708 -19.817 1.339 1.00 78.69 89 LEU A N 1
ATOM 674 C CA . LEU A 1 89 ? -18.688 -20.160 2.759 1.00 78.69 89 LEU A CA 1
ATOM 675 C C . LEU A 1 89 ? -17.581 -21.190 2.995 1.00 78.69 89 LEU A C 1
ATOM 677 O O . LEU A 1 89 ? -17.717 -22.345 2.591 1.00 78.69 89 LEU A O 1
ATOM 681 N N . LEU A 1 90 ? -16.500 -20.785 3.661 1.00 76.88 90 LEU A N 1
ATOM 682 C CA . LEU A 1 90 ? -15.518 -21.728 4.190 1.00 76.88 90 LEU A CA 1
ATOM 683 C C . LEU A 1 90 ? -15.919 -22.134 5.611 1.00 76.88 90 LEU A C 1
ATOM 685 O O . LEU A 1 90 ? -16.011 -21.287 6.498 1.00 76.88 90 LEU A O 1
ATOM 689 N N . VAL A 1 91 ? -16.107 -23.435 5.833 1.00 80.81 91 VAL A N 1
ATOM 690 C CA . VAL A 1 91 ? -16.244 -24.014 7.174 1.00 80.81 91 VAL A CA 1
ATOM 691 C C . VAL A 1 91 ? -14.993 -24.849 7.443 1.00 80.81 91 VAL A C 1
ATOM 693 O O . VAL A 1 91 ? -14.856 -25.928 6.865 1.00 80.81 91 VAL A O 1
ATOM 696 N N . PRO A 1 92 ? -14.058 -24.374 8.280 1.00 74.31 92 PRO A N 1
ATOM 697 C CA . PRO A 1 92 ? -12.886 -25.151 8.638 1.00 74.31 92 PRO A CA 1
ATOM 698 C C . PRO A 1 92 ? -13.312 -26.290 9.573 1.00 74.31 92 PRO A C 1
ATOM 700 O O . PRO A 1 92 ? -13.611 -26.077 10.745 1.00 74.31 92 PRO A O 1
ATOM 703 N N . THR A 1 93 ? -13.391 -27.513 9.052 1.00 74.62 93 THR A N 1
ATOM 704 C CA . THR A 1 93 ? -13.745 -28.698 9.845 1.00 74.62 93 THR A CA 1
ATOM 705 C C . THR A 1 93 ? -12.491 -29.508 10.164 1.00 74.62 93 THR A C 1
ATOM 707 O O . THR A 1 93 ? -11.954 -30.186 9.291 1.00 74.62 93 THR A O 1
ATOM 710 N N . GLY A 1 94 ? -12.019 -29.444 11.410 1.00 73.50 94 GLY A N 1
ATOM 711 C CA . GLY A 1 94 ? -10.855 -30.194 11.894 1.00 73.50 94 GLY A CA 1
ATOM 712 C C . GLY A 1 94 ? -10.187 -29.518 13.094 1.00 73.50 94 GLY A C 1
ATOM 713 O O . GLY A 1 94 ? -10.370 -28.324 13.321 1.00 73.50 94 GLY A O 1
ATOM 714 N N . ILE A 1 95 ? -9.410 -30.272 13.877 1.00 71.19 95 ILE A N 1
ATOM 715 C CA . ILE A 1 95 ? -8.566 -29.696 14.936 1.00 71.19 95 ILE A CA 1
ATOM 716 C C . ILE A 1 95 ? -7.413 -28.949 14.251 1.00 71.19 95 ILE A C 1
ATOM 718 O O . ILE A 1 95 ? -6.664 -29.560 13.495 1.00 71.19 95 ILE A O 1
ATOM 722 N N . GLY A 1 96 ? -7.288 -27.641 14.502 1.00 66.94 96 GLY A N 1
ATOM 723 C CA . GLY A 1 96 ? -6.246 -26.794 13.902 1.00 66.94 96 GLY A CA 1
ATOM 724 C C . GLY A 1 96 ? -6.554 -26.283 12.489 1.00 66.94 96 GLY A C 1
ATOM 725 O O . GLY A 1 96 ? -5.642 -25.877 11.778 1.00 66.94 96 GLY A O 1
ATOM 726 N N . ALA A 1 97 ? -7.818 -26.312 12.054 1.00 70.00 97 ALA A N 1
ATOM 727 C CA . ALA A 1 97 ? -8.218 -25.737 10.773 1.00 70.00 97 ALA A CA 1
ATOM 728 C C . ALA A 1 97 ? -8.347 -24.203 10.897 1.00 70.00 97 ALA A C 1
ATOM 730 O O . ALA A 1 97 ? -9.416 -23.671 11.189 1.00 70.00 97 ALA A O 1
ATOM 731 N N . GLU A 1 98 ? -7.237 -23.491 10.716 1.00 69.19 98 GLU A N 1
ATOM 732 C CA . GLU A 1 98 ? -7.203 -22.026 10.683 1.00 69.19 98 GLU A CA 1
ATOM 733 C C . GLU A 1 98 ? -7.297 -21.519 9.240 1.00 69.19 98 GLU A C 1
ATOM 735 O O . GLU A 1 98 ? -6.542 -21.933 8.358 1.00 69.19 98 GLU A O 1
ATOM 740 N N . ILE A 1 99 ? -8.234 -20.601 8.989 1.00 66.31 99 ILE A N 1
ATOM 741 C CA . ILE A 1 99 ? -8.278 -19.848 7.734 1.00 66.31 99 ILE A CA 1
ATOM 742 C C . ILE A 1 99 ? -7.233 -18.738 7.847 1.00 66.31 99 ILE A C 1
ATOM 744 O O . ILE A 1 99 ? -7.358 -17.869 8.704 1.00 66.31 99 ILE A O 1
ATOM 748 N N . GLY A 1 100 ? -6.218 -18.769 6.982 1.00 65.00 100 GLY A N 1
ATOM 749 C CA . GLY A 1 100 ? -5.132 -17.781 6.979 1.00 65.00 100 GLY A CA 1
ATOM 750 C C . GLY A 1 100 ? -3.824 -18.243 7.630 1.00 65.00 100 GLY A C 1
ATOM 751 O O . GLY A 1 100 ? -2.951 -17.412 7.864 1.00 65.00 100 GLY A O 1
ATOM 752 N N . GLY A 1 101 ? -3.655 -19.544 7.899 1.00 48.09 101 GLY A N 1
ATOM 753 C CA . GLY A 1 101 ? -2.358 -20.104 8.290 1.00 48.09 101 GLY A CA 1
ATOM 754 C C . GLY A 1 101 ? -1.301 -19.909 7.193 1.00 48.09 101 GLY A C 1
ATOM 755 O O . GLY A 1 101 ? -1.546 -20.233 6.034 1.00 48.09 101 GLY A O 1
ATOM 756 N N . HIS A 1 102 ? -0.148 -19.357 7.584 1.00 51.00 102 HIS A N 1
ATOM 757 C CA . HIS A 1 102 ? 0.991 -18.953 6.748 1.00 51.00 102 HIS A CA 1
ATOM 758 C C . HIS A 1 102 ? 1.349 -19.956 5.632 1.00 51.00 102 HIS A C 1
ATOM 760 O O . HIS A 1 102 ? 1.967 -20.991 5.883 1.00 51.00 102 HIS A O 1
ATOM 766 N N . ALA A 1 103 ? 1.010 -19.604 4.391 1.00 46.34 103 ALA A N 1
ATOM 767 C CA . ALA A 1 103 ? 1.625 -20.096 3.160 1.00 46.34 103 ALA A CA 1
ATOM 768 C C . ALA A 1 103 ? 1.385 -19.035 2.073 1.00 46.34 103 ALA A C 1
ATOM 770 O O . ALA A 1 103 ? 0.244 -18.612 1.882 1.00 46.34 103 ALA A O 1
ATOM 771 N N . GLY A 1 104 ? 2.483 -18.551 1.483 1.00 39.72 104 GLY A N 1
ATOM 772 C CA . GLY A 1 104 ? 2.549 -17.378 0.603 1.00 39.72 104 GLY A CA 1
ATOM 773 C C . GLY A 1 104 ? 2.042 -17.564 -0.817 1.00 39.72 104 GLY A C 1
ATOM 774 O O . GLY A 1 104 ? 1.571 -18.669 -1.166 1.00 39.72 104 GLY A O 1
#

pLDDT: mean 81.81, std 12.5, range [39.72, 96.5]

Secondary structure (DSSP, 8-state):
-EEEEEEEEEPPPPSS--HHHHHHHHHHTTS-TTEEEEEEEEEEEETTEEEEEEEEEE--TTSTT--PPPTT-----S----S----------STT--TT-S--

Organism: NCBI:txid412755